Protein AF-A0A552D4J6-F1 (afdb_monomer_lite)

Foldseek 3Di:
DPPLDWDWDDDPQFTDTPPDPPTDHPVVVLVPRDDPVNDDDDDDDDDD

Secondary structure (DSSP, 8-state):
---S---EEEETTEEEESS-TT-B-HHHHHHH---TTS----------

Sequence (48 aa):
MSNGKHYGVEVRGRVFDNLSPKGMTRDDWLKDFHCQSEEFMITERREW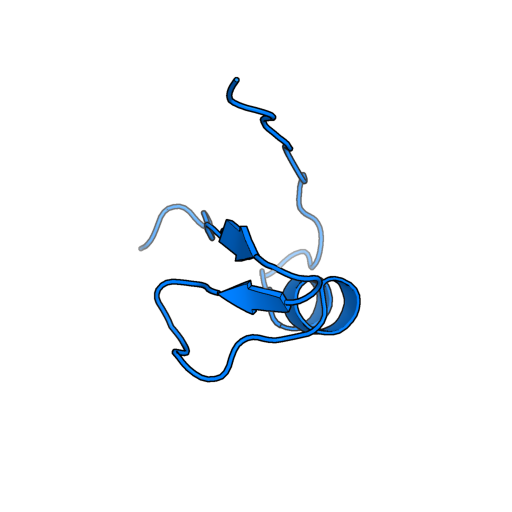

InterPro domains:
  IPR028910 Tox-PL-2 domain [PF15643] (2-34)

Structure (mmCIF, N/CA/C/O backbone):
data_AF-A0A552D4J6-F1
#
_entry.id   AF-A0A552D4J6-F1
#
loop_
_atom_site.group_PDB
_atom_site.id
_atom_site.type_symbol
_atom_site.label_atom_id
_atom_site.label_alt_id
_atom_site.label_comp_id
_atom_site.label_asym_id
_atom_site.label_entity_id
_atom_site.label_seq_id
_atom_site.pdbx_PDB_ins_code
_atom_site.Cartn_x
_atom_site.Cartn_y
_atom_site.Cartn_z
_atom_site.occupancy
_atom_site.B_iso_or_equiv
_atom_site.auth_seq_id
_atom_site.auth_comp_id
_atom_site.auth_asym_id
_atom_site.auth_atom_id
_atom_site.pdbx_PDB_model_num
ATOM 1 N N . MET A 1 1 ? 11.234 10.780 -12.258 1.00 43.06 1 MET A N 1
ATOM 2 C CA . MET A 1 1 ? 10.327 11.318 -11.226 1.00 43.06 1 MET A CA 1
ATOM 3 C C . MET A 1 1 ? 8.987 10.637 -11.428 1.00 43.06 1 MET A C 1
ATOM 5 O O . MET A 1 1 ? 8.225 11.056 -12.290 1.00 43.06 1 MET A O 1
ATOM 9 N N . SER A 1 2 ? 8.765 9.495 -10.774 1.00 54.31 2 SER A N 1
ATOM 10 C CA . SER A 1 2 ? 7.430 8.901 -10.765 1.00 54.31 2 SER A CA 1
ATOM 11 C C . SER A 1 2 ? 6.525 9.840 -9.973 1.00 54.31 2 SER A C 1
ATOM 13 O O . SER A 1 2 ? 6.933 10.487 -9.015 1.00 54.31 2 SER A O 1
ATOM 15 N N . ASN A 1 3 ? 5.296 9.963 -10.420 1.00 61.31 3 ASN A N 1
ATOM 16 C CA . ASN A 1 3 ? 4.267 10.890 -9.974 1.00 61.31 3 ASN A CA 1
ATOM 17 C C . ASN A 1 3 ? 3.702 10.539 -8.574 1.00 61.31 3 ASN A C 1
ATOM 19 O O . ASN A 1 3 ? 2.552 10.851 -8.287 1.00 61.31 3 ASN A O 1
ATOM 23 N N . GLY A 1 4 ? 4.493 9.869 -7.722 1.00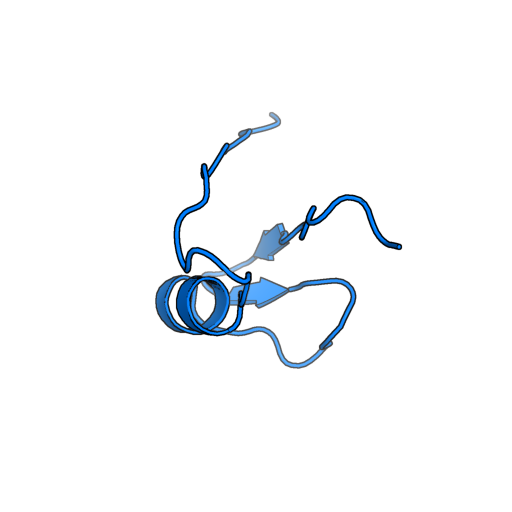 74.81 4 GLY A N 1
ATOM 24 C CA . GLY A 1 4 ? 4.135 9.478 -6.353 1.00 74.81 4 GLY A CA 1
ATOM 25 C C . GLY A 1 4 ? 2.952 8.512 -6.251 1.00 74.81 4 GLY A C 1
ATOM 26 O O . GLY A 1 4 ? 2.382 8.366 -5.180 1.00 74.81 4 GLY A O 1
ATOM 27 N N . LYS A 1 5 ? 2.534 7.885 -7.358 1.00 80.06 5 LYS A N 1
ATOM 28 C CA . LYS A 1 5 ? 1.361 7.002 -7.389 1.00 80.06 5 LYS A CA 1
ATOM 29 C C . LYS A 1 5 ? 1.781 5.547 -7.236 1.00 80.06 5 LYS A C 1
ATOM 31 O O . LYS A 1 5 ? 2.567 5.056 -8.044 1.00 80.06 5 LYS A O 1
ATOM 36 N N . HIS A 1 6 ? 1.204 4.876 -6.244 1.00 85.25 6 HIS A N 1
ATOM 37 C CA . HIS A 1 6 ? 1.373 3.451 -5.985 1.00 85.25 6 HIS A CA 1
ATOM 38 C C . HIS A 1 6 ? 0.020 2.750 -6.134 1.00 85.25 6 HIS A C 1
ATOM 40 O O . HIS A 1 6 ? -0.989 3.246 -5.632 1.00 85.25 6 HIS A O 1
ATOM 46 N N . TYR A 1 7 ? -0.016 1.639 -6.869 1.00 87.81 7 TYR A N 1
ATOM 47 C CA . TYR A 1 7 ? -1.249 0.902 -7.144 1.00 87.81 7 TYR A CA 1
ATOM 48 C C . TYR A 1 7 ? -1.141 -0.497 -6.554 1.00 87.81 7 TYR A C 1
ATOM 50 O O . TYR A 1 7 ? -0.214 -1.235 -6.879 1.00 87.81 7 TYR A O 1
ATOM 58 N N . GLY A 1 8 ? -2.108 -0.852 -5.713 1.00 90.81 8 GLY A N 1
ATOM 59 C CA . GLY A 1 8 ? -2.234 -2.178 -5.127 1.00 90.81 8 GLY A CA 1
ATOM 60 C C . GLY A 1 8 ? -3.566 -2.812 -5.510 1.00 90.81 8 GLY A C 1
ATOM 61 O O . GLY A 1 8 ? -4.593 -2.133 -5.551 1.00 90.81 8 GLY A O 1
ATOM 62 N N . VAL A 1 9 ? -3.555 -4.115 -5.781 1.00 92.44 9 VAL A N 1
ATOM 63 C CA . VAL A 1 9 ? -4.761 -4.931 -5.956 1.00 92.44 9 VAL A CA 1
ATOM 64 C C . VAL A 1 9 ? -4.894 -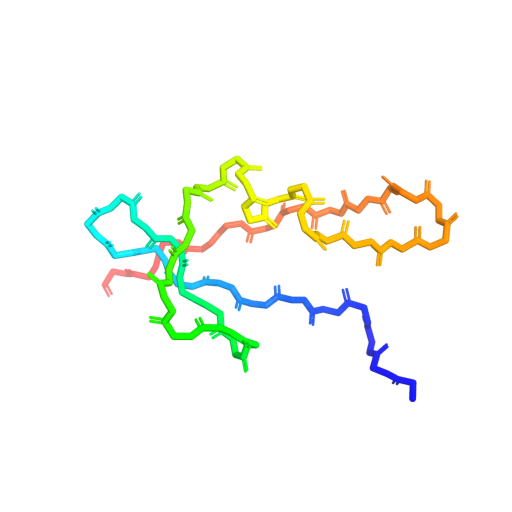5.849 -4.751 1.00 92.44 9 VAL A C 1
ATOM 66 O O . VAL A 1 9 ? -3.996 -6.641 -4.464 1.00 92.44 9 VAL A O 1
ATOM 69 N N . GLU A 1 10 ? -6.016 -5.752 -4.042 1.00 92.94 10 GLU A N 1
ATOM 70 C CA . GLU A 1 10 ? -6.295 -6.608 -2.893 1.00 92.94 10 GLU A CA 1
ATOM 71 C C . GLU A 1 10 ? -6.990 -7.905 -3.332 1.00 92.94 10 GLU A C 1
ATOM 73 O O . GLU A 1 10 ? -8.090 -7.891 -3.881 1.00 92.94 10 GLU A O 1
ATOM 78 N N . VAL A 1 11 ? -6.352 -9.049 -3.072 1.00 92.00 11 VAL A N 1
ATOM 79 C CA . VAL A 1 11 ? -6.867 -10.386 -3.382 1.00 92.00 11 VAL A CA 1
ATOM 80 C C . VAL A 1 11 ? -6.729 -11.271 -2.151 1.00 92.00 11 VAL A C 1
ATOM 82 O O . VAL A 1 11 ? -5.630 -11.477 -1.640 1.00 92.00 11 VAL A O 1
ATOM 85 N N . ARG A 1 12 ? -7.851 -11.834 -1.681 1.00 92.44 12 ARG A N 1
ATOM 86 C CA . ARG A 1 12 ? -7.890 -12.758 -0.527 1.00 92.44 12 ARG A CA 1
ATOM 87 C C . ARG A 1 12 ? -7.161 -12.204 0.717 1.00 92.44 12 ARG A C 1
ATOM 89 O O . ARG A 1 12 ? -6.443 -12.938 1.391 1.00 92.44 12 ARG A O 1
ATOM 96 N N . GLY A 1 13 ? -7.338 -10.910 1.002 1.00 92.62 13 GLY A N 1
ATOM 97 C CA . GLY A 1 13 ? -6.755 -10.231 2.168 1.00 92.62 13 GLY A CA 1
ATOM 98 C C . GLY A 1 13 ? -5.270 -9.876 2.040 1.00 92.62 13 GLY A C 1
ATOM 99 O O . GLY A 1 13 ? -4.626 -9.582 3.046 1.00 92.62 13 GLY A O 1
ATOM 100 N N . ARG A 1 14 ? -4.706 -9.931 0.828 1.00 94.19 14 ARG A 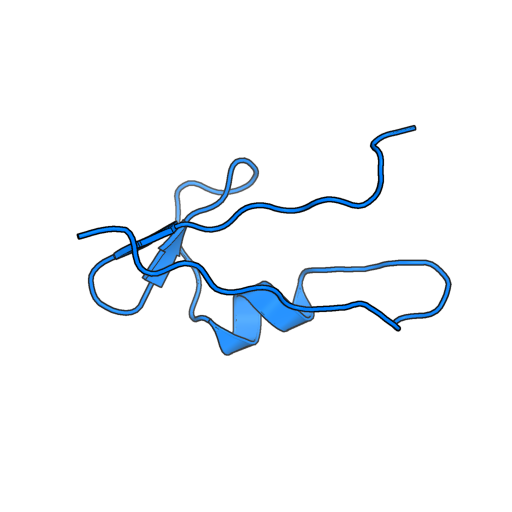N 1
ATOM 101 C CA . ARG A 1 14 ? -3.342 -9.479 0.537 1.00 94.19 14 ARG A CA 1
ATOM 102 C C . ARG A 1 14 ? -3.344 -8.457 -0.584 1.00 94.19 14 ARG A C 1
ATOM 104 O O . ARG A 1 14 ? -3.990 -8.676 -1.604 1.00 94.19 14 ARG A O 1
ATOM 111 N N . VAL A 1 15 ? -2.593 -7.381 -0.409 1.00 94.00 15 VAL A N 1
ATOM 112 C CA . VAL A 1 15 ? -2.349 -6.372 -1.436 1.00 94.00 15 VAL A CA 1
ATOM 113 C C . VAL A 1 15 ? -1.109 -6.762 -2.225 1.00 94.00 15 VAL A C 1
ATOM 115 O O . VAL A 1 15 ? -0.045 -6.977 -1.648 1.00 94.00 15 VAL A O 1
ATOM 118 N N . PHE A 1 16 ? -1.263 -6.867 -3.539 1.00 92.69 16 PHE A N 1
ATOM 119 C CA . PHE A 1 16 ? -0.181 -7.083 -4.490 1.00 92.69 16 PHE A CA 1
ATOM 120 C C . PHE A 1 16 ? 0.031 -5.797 -5.275 1.00 92.69 16 PHE A C 1
ATOM 122 O O . PHE A 1 16 ? -0.927 -5.231 -5.803 1.00 92.69 16 PHE A O 1
ATOM 129 N N . ASP A 1 17 ? 1.275 -5.349 -5.358 1.00 88.56 17 ASP A N 1
ATOM 130 C CA . ASP A 1 17 ? 1.658 -4.169 -6.118 1.00 88.56 17 ASP A CA 1
ATOM 131 C C . ASP A 1 17 ? 2.691 -4.526 -7.189 1.00 88.56 17 ASP A C 1
ATOM 133 O O . ASP A 1 17 ? 3.103 -5.675 -7.365 1.00 88.56 17 ASP A O 1
ATOM 137 N N . ASN A 1 18 ? 3.089 -3.518 -7.95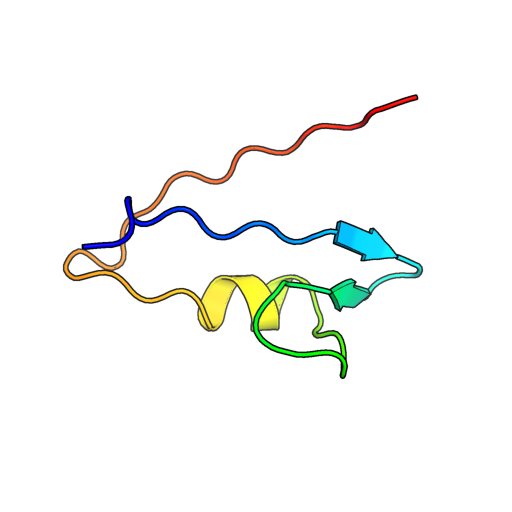2 1.00 83.25 18 ASN A N 1
ATOM 138 C CA . ASN A 1 18 ? 4.064 -3.657 -9.021 1.00 83.25 18 ASN A CA 1
ATOM 139 C C . ASN A 1 18 ? 5.518 -3.782 -8.528 1.00 83.25 18 ASN A C 1
ATOM 141 O O . ASN A 1 18 ? 6.407 -3.943 -9.364 1.00 83.25 18 ASN A O 1
ATOM 145 N N . LEU A 1 19 ? 5.777 -3.687 -7.221 1.00 81.25 19 LEU A N 1
ATOM 146 C CA . LEU A 1 19 ? 7.114 -3.757 -6.630 1.00 81.25 19 LEU A CA 1
ATOM 147 C C . LEU A 1 19 ? 7.394 -5.106 -5.953 1.00 81.25 19 LEU A C 1
ATOM 149 O O . LEU A 1 19 ? 8.558 -5.494 -5.845 1.00 81.25 19 LEU A O 1
ATOM 153 N N . SER A 1 20 ? 6.366 -5.849 -5.531 1.00 78.62 20 SER A N 1
ATOM 154 C CA . SER A 1 20 ? 6.529 -7.115 -4.813 1.00 78.62 20 SER A CA 1
ATOM 155 C C . SER A 1 20 ? 5.452 -8.162 -5.145 1.00 78.62 20 SER A C 1
ATOM 157 O O . SER A 1 20 ? 4.263 -7.944 -4.908 1.00 78.62 20 SER A O 1
ATOM 159 N N . PRO A 1 21 ? 5.842 -9.382 -5.573 1.00 78.56 21 PRO A N 1
ATOM 160 C CA . PRO A 1 21 ? 4.900 -10.473 -5.832 1.00 78.56 21 PRO A CA 1
ATOM 161 C C . PRO A 1 21 ? 4.459 -11.222 -4.563 1.00 78.56 21 PRO A C 1
ATOM 163 O O . PRO A 1 21 ? 3.595 -12.095 -4.630 1.00 78.56 21 PRO A O 1
ATOM 166 N N . LYS A 1 22 ? 5.061 -10.940 -3.398 1.00 88.44 22 LYS A N 1
ATOM 167 C CA . LYS A 1 22 ? 4.814 -11.695 -2.153 1.00 88.44 22 LYS A CA 1
ATOM 168 C C . LYS A 1 22 ? 3.434 -11.402 -1.549 1.00 88.44 22 LYS A C 1
ATOM 170 O O . LYS A 1 22 ? 2.888 -12.244 -0.829 1.00 88.44 22 LYS A O 1
ATOM 175 N N . GLY A 1 23 ? 2.885 -10.230 -1.869 1.00 91.44 23 GLY A N 1
ATOM 176 C CA . GLY A 1 23 ? 1.662 -9.691 -1.292 1.00 91.44 23 GLY A CA 1
ATOM 177 C C . GLY A 1 23 ? 1.839 -9.331 0.185 1.00 91.44 23 GLY A C 1
ATOM 178 O O . GLY A 1 23 ? 2.411 -10.096 0.966 1.00 91.44 23 GLY A O 1
ATOM 179 N N . MET A 1 24 ? 1.335 -8.173 0.584 1.00 94.62 24 MET A N 1
ATOM 180 C CA . MET A 1 24 ? 1.396 -7.679 1.961 1.00 94.62 24 MET A CA 1
ATOM 181 C C . MET A 1 24 ? 0.001 -7.597 2.568 1.00 94.62 24 MET A C 1
ATOM 183 O O . MET A 1 24 ? -0.999 -7.647 1.851 1.00 94.62 24 MET A O 1
ATOM 187 N N . THR A 1 25 ? -0.089 -7.487 3.893 1.00 95.50 25 THR A N 1
ATOM 188 C CA . THR A 1 25 ? -1.346 -7.011 4.480 1.00 95.50 25 THR A CA 1
ATOM 189 C C . THR A 1 25 ? -1.577 -5.575 4.020 1.00 95.50 25 THR A C 1
ATOM 191 O O . THR A 1 25 ? -0.634 -4.871 3.653 1.00 95.50 25 THR A O 1
ATOM 194 N N . ARG A 1 26 ? -2.830 -5.126 4.028 1.00 92.75 26 ARG A N 1
ATOM 195 C CA . ARG A 1 26 ? -3.149 -3.746 3.665 1.00 92.75 26 ARG A CA 1
ATOM 196 C C . ARG A 1 26 ? -2.389 -2.731 4.526 1.00 92.75 26 ARG A C 1
ATOM 198 O O . ARG A 1 26 ? -1.864 -1.762 3.992 1.00 92.75 26 ARG A O 1
ATOM 205 N N . ASP A 1 27 ? -2.315 -2.973 5.831 1.00 93.94 27 ASP A N 1
ATOM 206 C CA . ASP A 1 27 ? -1.651 -2.067 6.771 1.00 93.94 27 ASP A CA 1
ATOM 207 C C . ASP A 1 27 ? -0.145 -1.994 6.526 1.00 93.94 27 ASP A C 1
ATOM 209 O O . ASP A 1 27 ? 0.432 -0.909 6.575 1.00 93.94 27 ASP A O 1
ATOM 213 N N . ASP A 1 28 ? 0.490 -3.132 6.240 1.00 93.88 28 ASP A N 1
ATOM 214 C CA . ASP A 1 28 ? 1.916 -3.165 5.911 1.00 93.88 28 ASP A CA 1
ATOM 215 C C . ASP A 1 28 ? 2.180 -2.469 4.574 1.00 93.88 28 ASP A C 1
ATOM 217 O O . ASP A 1 28 ? 3.114 -1.682 4.467 1.00 93.88 28 ASP A O 1
ATOM 221 N N . TRP A 1 29 ? 1.314 -2.686 3.581 1.00 92.38 29 TRP A N 1
ATOM 222 C CA . TRP A 1 29 ? 1.418 -2.034 2.277 1.00 92.38 29 TRP A CA 1
ATOM 223 C C . TRP A 1 29 ? 1.281 -0.507 2.365 1.00 92.38 29 TRP A C 1
ATOM 225 O O . TRP A 1 29 ? 2.027 0.222 1.718 1.00 92.38 29 TRP A O 1
ATOM 235 N N . LEU A 1 30 ? 0.360 -0.003 3.193 1.00 90.75 30 LEU A N 1
ATOM 236 C CA . LEU A 1 30 ? 0.199 1.438 3.413 1.00 90.75 30 LEU A CA 1
ATOM 237 C C . LEU A 1 30 ? 1.410 2.066 4.112 1.00 90.75 30 LEU A C 1
ATOM 239 O O . LEU A 1 30 ? 1.730 3.217 3.834 1.00 90.75 30 LEU A O 1
ATOM 243 N N . LYS A 1 31 ? 2.077 1.325 5.006 1.00 89.94 31 LYS A N 1
ATOM 244 C CA . LYS A 1 31 ? 3.292 1.781 5.703 1.00 89.94 31 LYS A CA 1
ATOM 245 C C . LYS A 1 31 ? 4.547 1.728 4.834 1.00 89.94 31 LYS A C 1
ATOM 247 O O . LYS A 1 31 ? 5.498 2.435 5.136 1.00 89.94 31 LYS A O 1
ATOM 252 N N . ASP A 1 32 ? 4.555 0.889 3.800 1.00 87.88 32 ASP A N 1
ATOM 253 C CA . ASP A 1 32 ? 5.660 0.778 2.839 1.00 87.88 32 ASP A CA 1
ATOM 254 C C . ASP A 1 32 ? 5.729 1.988 1.890 1.00 87.88 32 ASP A C 1
ATOM 256 O O . ASP A 1 32 ? 6.768 2.281 1.297 1.00 87.88 32 ASP A O 1
ATOM 260 N N . PHE A 1 33 ? 4.628 2.736 1.755 1.00 86.75 33 PHE A N 1
ATOM 261 C CA . PHE A 1 33 ? 4.616 3.955 0.960 1.00 86.75 33 PHE A CA 1
ATOM 262 C C . PHE A 1 33 ? 5.325 5.103 1.687 1.00 86.75 33 PHE A C 1
ATOM 264 O O . PHE A 1 33 ? 4.864 5.570 2.726 1.00 86.75 33 PHE A O 1
ATOM 271 N N . HIS A 1 34 ? 6.393 5.619 1.075 1.00 84.19 34 HIS A N 1
ATOM 272 C CA . HIS A 1 34 ? 7.136 6.772 1.580 1.00 84.19 34 HIS A CA 1
ATOM 273 C C . HIS A 1 34 ? 7.131 7.946 0.605 1.00 84.19 34 HIS A C 1
ATOM 275 O O . HIS A 1 34 ? 7.362 7.806 -0.600 1.00 84.19 34 HIS A O 1
ATOM 281 N N . CYS A 1 35 ? 6.917 9.138 1.154 1.00 85.06 35 CYS A N 1
ATOM 282 C CA . CYS A 1 35 ? 7.031 10.406 0.445 1.00 85.06 35 CYS A CA 1
ATOM 283 C C . CYS A 1 35 ? 7.593 11.480 1.383 1.00 85.06 35 CYS A C 1
ATOM 285 O O . CYS A 1 35 ? 7.534 11.338 2.595 1.00 85.06 35 CYS A O 1
ATOM 287 N N . GLN A 1 36 ? 8.125 12.577 0.836 1.00 85.69 36 GLN A N 1
ATOM 288 C CA . GLN A 1 36 ? 8.843 13.580 1.637 1.00 85.69 36 GLN A CA 1
ATOM 289 C C . GLN A 1 36 ? 8.007 14.193 2.778 1.00 85.69 36 GLN A C 1
ATOM 291 O O . GLN A 1 36 ? 8.572 14.574 3.799 1.00 85.69 36 GLN A O 1
ATOM 296 N N . SER A 1 37 ? 6.690 14.317 2.601 1.00 88.38 37 SER A N 1
ATOM 297 C CA . SER A 1 37 ? 5.777 14.816 3.633 1.00 88.38 37 SER A CA 1
ATOM 298 C C . SER A 1 37 ? 5.256 13.726 4.569 1.00 88.38 37 SER A C 1
ATOM 300 O O . SER A 1 37 ? 4.655 14.065 5.579 1.00 88.38 37 SER A O 1
ATOM 302 N N . GLU A 1 38 ? 5.418 12.444 4.222 1.00 86.19 38 GLU A N 1
ATOM 303 C CA . GLU A 1 38 ? 4.691 11.306 4.816 1.00 86.19 38 GLU A CA 1
ATOM 304 C C . GLU A 1 38 ? 3.153 11.481 4.807 1.00 86.19 38 GLU A C 1
ATOM 306 O O . GLU A 1 38 ? 2.416 10.764 5.480 1.00 86.19 38 GLU A O 1
ATOM 311 N N . GLU A 1 39 ? 2.651 12.419 4.000 1.00 87.44 39 GLU A N 1
ATOM 312 C CA . GLU A 1 39 ? 1.233 12.728 3.842 1.00 87.44 39 GLU A CA 1
ATOM 313 C C . GLU A 1 39 ? 0.784 12.354 2.433 1.00 87.44 39 GLU A C 1
ATOM 315 O O . GLU A 1 39 ? 1.332 12.834 1.436 1.00 87.44 39 GLU A O 1
ATOM 320 N N . PHE A 1 40 ? -0.245 11.516 2.343 1.00 87.38 40 PHE A N 1
ATOM 321 C CA . PHE A 1 40 ? -0.777 11.037 1.076 1.00 87.38 40 PHE A CA 1
ATOM 322 C C . PHE A 1 40 ? -2.281 10.779 1.150 1.00 87.38 40 PHE A C 1
ATOM 324 O O . PHE A 1 40 ? -2.868 10.599 2.216 1.00 87.38 40 PHE A O 1
ATOM 331 N N . MET A 1 41 ? -2.914 10.754 -0.021 1.00 89.31 41 MET A N 1
ATOM 332 C CA . MET A 1 41 ? -4.330 10.434 -0.166 1.00 89.31 41 MET A CA 1
ATOM 333 C C . MET A 1 41 ? -4.509 8.997 -0.644 1.00 89.31 41 MET A C 1
ATOM 335 O O . MET A 1 41 ? -3.909 8.586 -1.636 1.00 89.31 41 MET A O 1
ATOM 339 N N . ILE A 1 42 ? -5.407 8.263 0.011 1.00 90.31 42 ILE A N 1
ATOM 340 C CA . ILE A 1 42 ? -5.814 6.920 -0.404 1.00 90.31 42 ILE A CA 1
ATOM 341 C C . ILE A 1 42 ? -7.114 7.037 -1.202 1.00 90.31 42 ILE A C 1
ATOM 343 O O . ILE A 1 42 ? -8.062 7.689 -0.773 1.00 90.31 42 ILE A O 1
ATOM 347 N N . THR A 1 43 ? -7.169 6.411 -2.376 1.00 90.94 43 THR A N 1
ATOM 348 C CA . THR A 1 43 ? -8.397 6.296 -3.174 1.00 90.94 43 THR A CA 1
ATOM 349 C C . THR A 1 43 ? -8.675 4.831 -3.450 1.00 90.94 43 THR A C 1
ATOM 351 O O . THR A 1 43 ? -7.866 4.155 -4.080 1.00 90.94 43 THR A O 1
ATOM 354 N N . GLU A 1 44 ? -9.836 4.352 -3.015 1.00 89.62 44 GLU A N 1
ATOM 355 C CA . GLU A 1 44 ? -10.287 2.988 -3.274 1.00 89.62 44 GLU A CA 1
ATOM 356 C C . GLU A 1 44 ? -11.316 2.971 -4.397 1.00 89.62 44 GLU A C 1
ATOM 358 O O . GLU A 1 44 ? -12.243 3.783 -4.417 1.00 89.62 44 GLU A O 1
ATOM 363 N N . ARG A 1 45 ? -11.180 2.023 -5.325 1.00 86.06 45 ARG A N 1
ATOM 364 C CA . ARG A 1 45 ? -12.199 1.746 -6.338 1.00 86.06 45 ARG A CA 1
ATOM 365 C C . ARG A 1 45 ? -12.607 0.287 -6.239 1.00 86.06 45 ARG A C 1
ATOM 367 O O . ARG A 1 45 ? -11.758 -0.596 -6.293 1.00 86.06 45 ARG A O 1
ATOM 374 N N . ARG A 1 46 ? -13.908 0.049 -6.086 1.00 81.44 46 ARG A N 1
ATOM 375 C CA . ARG A 1 46 ? -14.511 -1.275 -6.252 1.00 81.44 46 ARG A CA 1
ATOM 376 C C . ARG A 1 46 ? -15.065 -1.331 -7.667 1.00 81.44 46 ARG A C 1
ATOM 378 O O . ARG A 1 46 ? -16.099 -0.729 -7.938 1.00 81.44 46 ARG A O 1
ATOM 385 N N . GLU A 1 47 ? -14.326 -1.970 -8.561 1.00 70.62 47 GLU A N 1
ATOM 386 C CA . GLU A 1 47 ? -14.835 -2.328 -9.885 1.00 70.62 47 GLU A CA 1
ATOM 387 C C . GLU A 1 47 ? -15.678 -3.607 -9.707 1.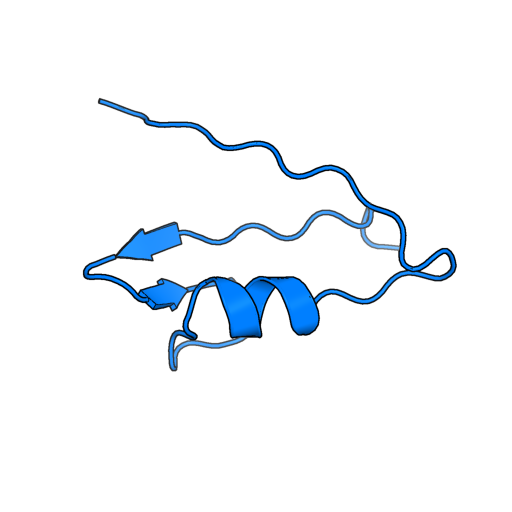00 70.62 47 GLU A C 1
ATOM 389 O O . GLU A 1 47 ? -15.244 -4.528 -9.007 1.00 70.62 47 GLU A O 1
ATOM 394 N N . TRP A 1 48 ? -16.901 -3.606 -10.247 1.00 55.94 48 TRP A N 1
ATOM 395 C CA . TRP A 1 48 ? -17.843 -4.733 -10.220 1.00 55.94 48 TRP A CA 1
ATOM 396 C C . TRP A 1 48 ? -17.680 -5.601 -11.463 1.00 55.94 48 TRP A C 1
ATOM 398 O O . TRP A 1 48 ? -17.510 -5.013 -12.555 1.00 55.94 48 TRP A O 1
#

Organism: NCBI:txid2486256

Radius of gyration: 11.3 Å; chains: 1; bounding box: 28×28×18 Å

pLDDT: mean 85.16, std 11.03, range [43.06, 95.5]